Protein AF-A0A813GQH1-F1 (afdb_monomer_lite)

Secondary structure (DSSP, 8-state):
--------TT--SSHHHHHHHHH-SSSGGGTTTS--SS-SS-SS----TTSPB-TTSSBP--HHHHHHHHHHHHHTT-------SS-----HHHHHHHHHH-----------------

Sequence (118 aa):
GNYDNMVNPYHLGSRIANLEQVLGS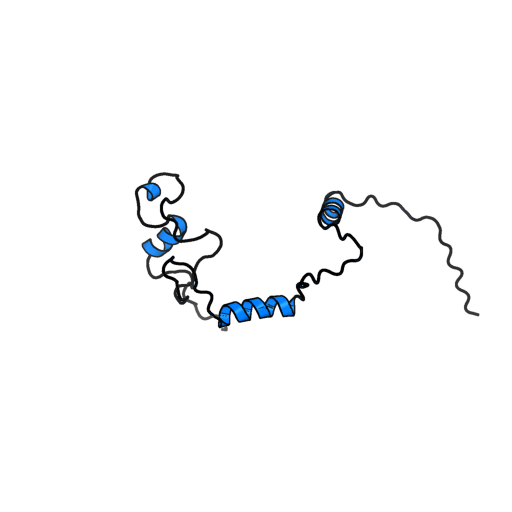FGPDWFLPIKPMWPKGDGISFPRWDEPLGPDDRPIADEEVLQADQLWRVRYRVRSVQHSPGSDEFDPLKSLAQWFAGVPDDDPAHVSVNLGCG

Foldseek 3Di:
DPDDPDDDQLPLPDPQVSVCQQQPDDDPSVVDVDHRPHHLDPVPDGDTNPFDADPSNDGDCDVVVVVVVVVVCVVVVVDPPPPDPDDDDPPVVVVVVPVVVDDPDDDDDDDDDDDDDD

Structure (mmCIF, N/CA/C/O backbone):
data_AF-A0A813GQH1-F1
#
_entry.id   AF-A0A813GQH1-F1
#
loop_
_atom_site.group_PDB
_atom_site.id
_atom_site.type_symbol
_atom_site.label_atom_id
_atom_site.label_alt_id
_atom_site.label_comp_id
_atom_site.label_asym_id
_atom_site.label_entity_id
_atom_site.label_seq_id
_atom_site.pdbx_PDB_ins_code
_atom_site.Cartn_x
_atom_site.Cartn_y
_atom_site.Cartn_z
_atom_site.occupancy
_atom_site.B_iso_or_equiv
_atom_site.auth_seq_id
_atom_site.auth_comp_id
_atom_site.auth_asym_id
_atom_site.auth_atom_id
_atom_site.pdbx_PDB_model_num
ATOM 1 N N . GLY A 1 1 ? -5.834 4.489 -31.848 1.00 47.81 1 GLY A N 1
ATOM 2 C CA . GLY A 1 1 ? -6.250 4.635 -30.442 1.00 47.81 1 GLY A CA 1
ATOM 3 C C . GLY A 1 1 ? -5.006 4.512 -29.600 1.00 47.81 1 GLY A C 1
ATOM 4 O O . GLY A 1 1 ? -4.250 3.593 -29.857 1.00 47.81 1 GLY A O 1
ATOM 5 N N . ASN A 1 2 ? -4.742 5.473 -28.715 1.00 63.88 2 ASN A N 1
ATOM 6 C CA . ASN A 1 2 ? -3.447 5.602 -28.027 1.00 63.88 2 ASN A CA 1
ATOM 7 C C . ASN A 1 2 ? -3.467 5.100 -26.571 1.00 63.88 2 ASN A C 1
ATOM 9 O O . ASN A 1 2 ? -2.477 5.224 -25.865 1.00 63.88 2 ASN A O 1
ATOM 13 N N . TYR A 1 3 ? -4.604 4.563 -26.130 1.00 56.62 3 TYR A N 1
ATOM 14 C CA . TYR A 1 3 ? -4.767 3.941 -24.825 1.00 56.62 3 TYR A CA 1
ATOM 15 C C . TYR A 1 3 ? -5.327 2.552 -25.068 1.00 56.62 3 TYR A C 1
ATOM 17 O O . TYR A 1 3 ? -6.499 2.397 -25.412 1.00 56.62 3 TYR A O 1
ATOM 25 N N . ASP A 1 4 ? -4.441 1.568 -24.985 1.00 64.69 4 ASP A N 1
ATOM 26 C CA . ASP A 1 4 ? -4.852 0.185 -24.812 1.00 64.69 4 ASP A CA 1
ATOM 27 C C . ASP A 1 4 ? -5.422 0.034 -23.394 1.00 64.69 4 ASP A C 1
ATOM 29 O O . ASP A 1 4 ? -5.066 0.814 -22.503 1.00 64.69 4 ASP A O 1
ATOM 33 N N . ASN A 1 5 ? -6.329 -0.917 -23.180 1.00 67.94 5 ASN A N 1
ATOM 34 C CA . ASN A 1 5 ? -6.943 -1.165 -21.872 1.00 67.94 5 ASN A CA 1
ATOM 35 C C . ASN A 1 5 ? -5.872 -1.661 -20.891 1.00 67.94 5 ASN A C 1
ATOM 37 O O . ASN A 1 5 ? -5.672 -2.860 -20.708 1.00 67.94 5 ASN A O 1
ATOM 41 N N . MET A 1 6 ? -5.150 -0.718 -20.292 1.00 72.25 6 MET A N 1
ATOM 42 C CA . MET A 1 6 ? -4.040 -0.989 -19.395 1.00 72.25 6 MET A CA 1
ATOM 43 C C . MET A 1 6 ? -4.558 -1.687 -18.139 1.00 72.25 6 MET A C 1
ATOM 45 O O . MET A 1 6 ? -5.511 -1.235 -17.501 1.00 72.25 6 MET A O 1
ATOM 49 N N . VAL A 1 7 ? -3.911 -2.796 -17.782 1.00 80.56 7 VAL A N 1
ATOM 50 C CA . VAL A 1 7 ? -4.157 -3.500 -16.520 1.00 80.56 7 VAL A CA 1
ATOM 51 C C . VAL A 1 7 ? -3.881 -2.535 -15.366 1.00 80.56 7 VAL A C 1
ATOM 53 O O . VAL A 1 7 ? -2.901 -1.792 -15.406 1.00 80.56 7 VAL A O 1
ATOM 56 N N . ASN A 1 8 ? -4.748 -2.529 -14.347 1.00 84.88 8 ASN A N 1
ATOM 57 C CA . ASN A 1 8 ? -4.587 -1.655 -13.185 1.00 84.88 8 ASN A CA 1
ATOM 58 C C . ASN A 1 8 ? -3.213 -1.899 -12.519 1.00 84.88 8 ASN A C 1
ATOM 60 O O . ASN A 1 8 ? -3.014 -2.979 -11.958 1.00 84.88 8 ASN A O 1
ATOM 64 N N . PRO A 1 9 ? -2.298 -0.911 -12.519 1.00 84.38 9 PRO A N 1
ATOM 65 C CA . PRO A 1 9 ? -0.939 -1.088 -12.013 1.00 84.38 9 PRO A CA 1
ATOM 66 C C . PRO A 1 9 ? -0.865 -1.261 -10.486 1.00 84.38 9 PRO A C 1
ATOM 68 O O . PRO A 1 9 ? 0.156 -1.697 -9.966 1.00 84.38 9 PRO A O 1
ATOM 71 N N . TYR A 1 10 ? -1.941 -0.957 -9.761 1.00 87.62 10 TYR A N 1
ATOM 72 C CA . TYR A 1 10 ? -2.018 -1.122 -8.305 1.00 87.62 10 TYR A CA 1
ATOM 73 C C . TYR A 1 10 ? -2.722 -2.416 -7.889 1.00 87.62 10 TYR A C 1
ATOM 75 O O . TYR A 1 10 ? -2.921 -2.672 -6.706 1.00 87.62 10 TYR A O 1
ATOM 83 N N . HIS A 1 11 ? -3.139 -3.239 -8.852 1.00 87.25 11 HIS A N 1
ATOM 84 C CA . HIS A 1 11 ? -3.740 -4.529 -8.559 1.00 87.25 11 HIS A CA 1
ATOM 85 C C . HIS A 1 11 ? -2.642 -5.580 -8.350 1.00 87.25 11 HIS A C 1
ATOM 87 O O . HIS A 1 11 ? -2.097 -6.106 -9.319 1.00 87.25 11 HIS A O 1
ATOM 93 N N . LEU A 1 12 ? -2.375 -5.959 -7.098 1.00 84.12 12 LEU A N 1
ATOM 94 C CA . LEU A 1 12 ? -1.326 -6.918 -6.711 1.00 84.12 12 LEU A CA 1
ATOM 95 C C . LEU A 1 12 ? -1.665 -8.393 -7.025 1.00 84.12 12 LEU A C 1
ATOM 97 O O . LEU A 1 12 ? -1.211 -9.319 -6.360 1.00 84.12 12 LEU A O 1
ATOM 101 N N . GLY A 1 13 ? -2.534 -8.645 -8.003 1.00 84.44 13 GLY A N 1
ATOM 102 C CA . GLY A 1 13 ? -2.916 -9.992 -8.439 1.00 84.44 13 GLY A CA 1
ATOM 103 C C . GLY A 1 13 ? -3.968 -10.700 -7.574 1.00 84.44 13 GLY A C 1
ATOM 104 O O . GLY A 1 13 ? -4.632 -11.607 -8.072 1.00 84.44 13 GLY A O 1
ATOM 105 N N 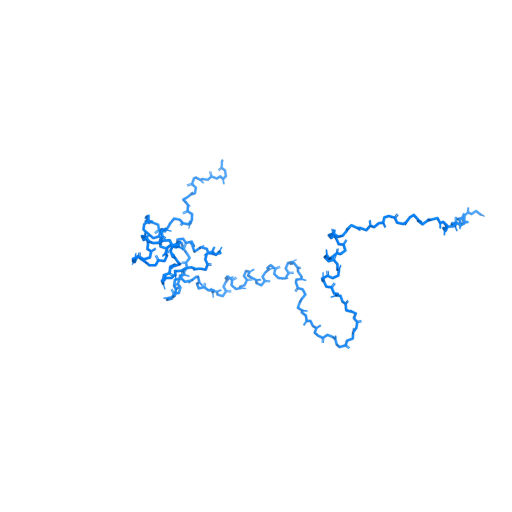. SER A 1 14 ? -4.208 -10.273 -6.329 1.00 86.75 14 SER A N 1
ATOM 106 C CA . SER A 1 14 ? -5.268 -10.842 -5.483 1.00 86.75 14 SER A CA 1
ATOM 107 C C . SER A 1 14 ? -6.010 -9.797 -4.649 1.00 86.75 14 SER A C 1
ATOM 109 O O . SER A 1 14 ? -5.471 -8.757 -4.278 1.00 86.75 14 SER A O 1
ATOM 111 N N . ARG A 1 15 ? -7.271 -10.098 -4.308 1.00 90.06 15 ARG A N 1
ATOM 112 C CA . ARG A 1 15 ? -8.099 -9.229 -3.452 1.00 90.06 15 ARG A CA 1
ATOM 113 C C . ARG A 1 15 ? -7.528 -9.092 -2.043 1.00 90.06 15 ARG A C 1
ATOM 115 O O . ARG A 1 15 ? -7.633 -8.022 -1.460 1.00 90.06 15 ARG A O 1
ATOM 122 N N . ILE A 1 16 ? -6.944 -10.172 -1.523 1.00 92.06 16 ILE A N 1
ATOM 123 C CA . ILE A 1 16 ? -6.346 -10.198 -0.187 1.00 92.06 16 ILE A CA 1
ATOM 124 C C . ILE A 1 16 ? -5.108 -9.301 -0.170 1.00 92.06 16 ILE A C 1
ATOM 126 O O . ILE A 1 16 ? -5.028 -8.434 0.687 1.00 92.06 16 ILE A O 1
ATOM 130 N N . ALA A 1 17 ? -4.229 -9.409 -1.172 1.00 88.12 17 ALA A N 1
ATOM 131 C CA . ALA A 1 17 ? -3.056 -8.540 -1.283 1.00 88.12 17 ALA A CA 1
ATOM 132 C C . ALA A 1 17 ? -3.435 -7.050 -1.369 1.00 88.12 17 ALA A C 1
ATOM 134 O O . ALA A 1 17 ? -2.812 -6.218 -0.718 1.00 88.12 17 ALA A O 1
ATOM 135 N N . ASN A 1 18 ? -4.500 -6.708 -2.103 1.00 90.31 18 ASN A N 1
ATOM 136 C CA . ASN A 1 18 ? -4.986 -5.324 -2.153 1.00 90.31 18 ASN A CA 1
ATOM 137 C C . ASN A 1 18 ? -5.562 -4.857 -0.801 1.00 90.31 18 ASN A C 1
ATOM 139 O O . ASN A 1 18 ? -5.385 -3.705 -0.421 1.00 90.31 18 ASN A O 1
ATOM 143 N N . LEU A 1 19 ? -6.256 -5.735 -0.068 1.00 91.38 19 LEU A N 1
ATOM 144 C CA . LEU A 1 19 ? -6.781 -5.423 1.268 1.00 91.38 19 LEU A CA 1
ATOM 145 C C . LEU A 1 19 ? -5.662 -5.229 2.295 1.00 91.38 19 LEU A C 1
ATOM 147 O O . LEU A 1 19 ? -5.742 -4.315 3.114 1.00 91.38 19 LEU A O 1
ATOM 151 N N . GLU A 1 20 ? -4.607 -6.038 2.221 1.00 91.75 20 GLU A N 1
ATOM 152 C CA . GLU A 1 20 ? -3.448 -5.944 3.112 1.00 91.75 20 GLU A CA 1
ATOM 153 C C . GLU A 1 20 ? -2.704 -4.606 2.994 1.00 91.75 20 GLU A C 1
ATOM 155 O O . GLU A 1 20 ? -2.103 -4.158 3.969 1.00 91.75 20 GLU A O 1
ATOM 160 N N . GLN A 1 21 ? -2.781 -3.916 1.849 1.00 89.94 21 GLN A N 1
ATOM 161 C CA . GLN A 1 21 ? -2.222 -2.564 1.710 1.00 89.94 21 GLN A CA 1
ATOM 162 C C . GLN A 1 21 ? -2.887 -1.551 2.656 1.00 89.94 21 GLN A C 1
ATOM 164 O O . GLN A 1 21 ? -2.242 -0.601 3.092 1.00 89.94 21 GLN A O 1
ATOM 169 N N . VAL A 1 22 ? -4.171 -1.746 2.977 1.00 89.00 22 VAL A N 1
ATOM 170 C CA . VAL A 1 22 ? -4.961 -0.828 3.815 1.00 89.00 22 VAL A CA 1
ATOM 171 C C . VAL A 1 22 ? -5.041 -1.324 5.254 1.00 89.00 22 VAL A C 1
ATOM 173 O O . VAL A 1 22 ? -4.882 -0.549 6.195 1.00 89.00 22 VAL A O 1
ATOM 176 N N . LEU A 1 23 ? -5.304 -2.618 5.426 1.00 91.50 23 LEU A N 1
ATOM 177 C CA . LEU A 1 23 ? -5.548 -3.232 6.729 1.00 91.50 23 LEU A CA 1
ATOM 178 C C . LEU A 1 23 ? -4.283 -3.817 7.367 1.00 91.50 23 LEU A C 1
ATOM 180 O O . LEU A 1 23 ? -4.344 -4.288 8.496 1.00 91.50 23 LEU A O 1
ATOM 184 N N . GLY A 1 24 ? -3.144 -3.785 6.672 1.00 91.12 24 GLY A N 1
ATOM 185 C CA . GLY A 1 24 ? -1.943 -4.495 7.096 1.00 91.12 24 GLY A CA 1
ATOM 186 C C . GLY A 1 24 ? -2.085 -6.009 6.949 1.00 91.12 24 GLY A C 1
ATOM 187 O O . GLY A 1 24 ? -3.020 -6.515 6.325 1.00 91.12 24 GLY A O 1
ATOM 188 N N . SER A 1 25 ? -1.141 -6.750 7.523 1.00 92.62 25 SER A N 1
ATOM 189 C CA . SER A 1 25 ? -1.178 -8.216 7.521 1.00 92.62 25 SER A CA 1
ATOM 190 C C . SER A 1 25 ? -2.478 -8.744 8.131 1.00 92.62 25 SER A C 1
ATOM 192 O O . SER A 1 25 ? -2.981 -8.188 9.104 1.00 92.62 25 SER A O 1
ATOM 194 N N . PHE A 1 26 ? -3.017 -9.830 7.572 1.00 92.62 26 PHE A N 1
ATOM 195 C CA . PHE A 1 26 ? -4.261 -10.426 8.058 1.00 92.62 26 PHE A CA 1
ATOM 196 C C . PHE A 1 26 ? -4.200 -10.754 9.559 1.00 92.62 26 PHE A C 1
ATOM 198 O O . PHE A 1 26 ? -3.347 -11.525 10.006 1.00 92.62 26 PHE A O 1
ATOM 205 N N . GLY A 1 27 ? -5.131 -10.185 10.327 1.00 91.88 27 GLY A N 1
ATOM 206 C CA . GLY A 1 27 ? -5.143 -10.269 11.783 1.00 91.88 27 GLY A CA 1
ATOM 207 C C . GLY A 1 27 ? -6.497 -9.902 12.403 1.00 91.88 27 GLY A C 1
ATOM 208 O O . GLY A 1 27 ? -7.457 -9.584 11.699 1.00 91.88 27 GLY A O 1
ATOM 209 N N . PRO A 1 28 ? -6.623 -9.977 13.739 1.00 93.06 28 PRO A N 1
ATOM 210 C CA . PRO A 1 28 ? -7.871 -9.650 14.435 1.00 93.06 28 PRO A CA 1
ATOM 211 C C . PRO A 1 28 ? -8.263 -8.164 14.323 1.00 93.06 28 PRO A C 1
ATOM 213 O O . PRO A 1 28 ? -9.433 -7.818 14.475 1.00 93.06 28 PRO A O 1
ATOM 216 N N . ASP A 1 29 ? -7.306 -7.298 14.008 1.00 93.44 29 ASP A N 1
ATOM 217 C CA . ASP A 1 29 ? -7.484 -5.890 13.651 1.00 93.44 29 ASP A CA 1
ATOM 218 C C . ASP A 1 29 ? -8.296 -5.674 12.366 1.00 93.44 29 ASP A C 1
ATOM 220 O O . ASP A 1 29 ? -8.860 -4.602 12.194 1.00 93.44 29 ASP A O 1
ATOM 224 N N . TRP A 1 30 ? -8.467 -6.687 11.511 1.00 93.06 30 TRP A N 1
ATOM 225 C CA . TRP A 1 30 ? -9.351 -6.592 10.341 1.00 93.06 30 TRP A CA 1
ATOM 226 C C . TRP A 1 30 ? -10.839 -6.526 10.702 1.00 93.06 30 TRP A C 1
ATOM 228 O O . TRP A 1 30 ? -11.655 -6.065 9.905 1.00 93.06 30 TRP A O 1
ATOM 238 N N . PHE A 1 31 ? -11.210 -7.011 11.889 1.00 94.00 31 PHE A N 1
ATOM 239 C CA . PHE A 1 31 ? -12.603 -7.091 12.340 1.00 94.00 31 PHE A CA 1
ATOM 240 C C . PHE A 1 31 ? -12.976 -5.982 13.325 1.00 94.00 31 PHE A C 1
ATOM 242 O O . PHE A 1 31 ? -14.150 -5.825 13.663 1.00 94.00 31 PHE A O 1
ATOM 249 N N . LEU A 1 32 ? -11.989 -5.224 13.802 1.00 91.44 32 LEU A N 1
ATOM 250 C CA . LEU A 1 32 ? -12.161 -4.154 14.773 1.00 91.44 32 LEU A CA 1
ATOM 251 C C . LEU A 1 32 ? -11.754 -2.824 14.130 1.00 91.44 32 LEU A C 1
ATOM 253 O O . LEU A 1 32 ? -10.762 -2.781 13.414 1.00 91.44 32 LEU A O 1
ATOM 257 N N . PRO A 1 33 ? -12.462 -1.714 14.393 1.00 89.31 33 PRO A N 1
ATOM 258 C CA . PRO A 1 33 ? -12.107 -0.400 13.861 1.00 89.31 33 PRO A CA 1
ATOM 259 C C . PRO A 1 33 ? -10.916 0.198 14.631 1.00 89.31 33 PRO A C 1
ATOM 261 O O . PRO A 1 33 ? -11.029 1.223 15.302 1.00 89.31 33 PRO A O 1
ATOM 264 N N . ILE A 1 34 ? -9.775 -0.481 14.572 1.00 90.00 34 ILE A N 1
ATOM 265 C CA . ILE A 1 34 ? -8.507 -0.097 15.187 1.00 90.00 34 ILE A CA 1
ATOM 266 C C . ILE A 1 34 ? -7.449 0.083 14.098 1.00 90.00 34 ILE A C 1
ATOM 268 O O . ILE A 1 34 ? -7.631 -0.333 12.956 1.00 90.00 34 ILE A O 1
ATOM 272 N N . LYS A 1 35 ? -6.336 0.739 14.434 1.00 90.19 35 LYS A N 1
ATOM 273 C CA . LYS A 1 35 ? -5.210 0.837 13.499 1.00 90.19 35 LYS A CA 1
ATOM 274 C C . LYS A 1 35 ? -4.601 -0.551 13.262 1.00 90.19 35 LYS A C 1
ATOM 276 O O . LYS A 1 35 ? -4.513 -1.306 14.234 1.00 90.19 35 LYS A O 1
ATOM 281 N N . PRO A 1 36 ? -4.134 -0.841 12.032 1.00 92.06 36 PRO A N 1
ATOM 282 C CA . PRO A 1 36 ? -3.408 -2.067 11.742 1.00 92.06 36 PRO A CA 1
ATOM 283 C C . PRO A 1 36 ? -2.275 -2.285 12.740 1.00 92.06 36 PRO A C 1
ATOM 285 O O . PRO A 1 36 ? -1.483 -1.373 12.996 1.00 92.06 36 PRO A O 1
ATOM 288 N N . MET A 1 37 ? -2.187 -3.485 13.302 1.00 92.31 37 MET A N 1
ATOM 289 C CA . MET A 1 37 ? -1.100 -3.864 14.204 1.00 92.31 37 MET A CA 1
ATOM 290 C C . MET A 1 37 ? 0.201 -4.080 13.434 1.00 92.31 37 MET A C 1
ATOM 292 O O . MET A 1 37 ? 1.279 -3.776 13.943 1.00 92.31 37 MET A O 1
ATOM 296 N N . TRP A 1 38 ? 0.090 -4.565 12.196 1.00 90.88 38 TRP A N 1
ATOM 297 C CA . TRP A 1 38 ? 1.214 -4.817 11.294 1.00 90.88 38 TRP A CA 1
ATOM 298 C C . TRP A 1 38 ? 0.962 -4.154 9.935 1.00 90.88 38 TRP A C 1
ATOM 300 O O . TRP A 1 38 ? 0.607 -4.834 8.968 1.00 90.88 38 TRP A O 1
ATOM 310 N N . PRO A 1 39 ? 1.084 -2.816 9.857 1.00 90.62 39 PRO A N 1
ATOM 311 C CA . PRO A 1 39 ? 0.874 -2.080 8.618 1.00 90.62 39 PRO A CA 1
ATOM 312 C C . PRO A 1 39 ? 1.946 -2.438 7.582 1.00 90.62 39 PRO A C 1
ATOM 314 O O . PRO A 1 39 ? 3.131 -2.478 7.907 1.00 90.62 39 PRO A O 1
ATOM 317 N N . LYS A 1 40 ? 1.523 -2.645 6.330 1.00 86.69 40 LYS A N 1
ATOM 318 C CA . LYS A 1 40 ? 2.424 -2.871 5.187 1.00 86.69 40 LYS A CA 1
ATOM 319 C C . LYS A 1 40 ? 2.829 -1.591 4.452 1.00 86.69 40 LYS A C 1
ATOM 321 O O . LYS A 1 40 ? 3.824 -1.583 3.743 1.00 86.69 40 LYS A O 1
ATOM 326 N N . GLY A 1 41 ? 2.076 -0.505 4.625 1.00 83.38 41 GLY A N 1
ATOM 327 C CA . GLY A 1 41 ? 2.306 0.765 3.937 1.00 83.38 41 GLY A CA 1
ATOM 328 C C . GLY A 1 41 ? 2.197 1.970 4.865 1.00 83.38 41 GLY A C 1
ATOM 329 O O . GLY A 1 41 ? 1.784 1.862 6.020 1.00 83.38 41 GLY A O 1
ATOM 330 N N . ASP A 1 42 ? 2.566 3.135 4.341 1.00 82.81 42 ASP A N 1
ATOM 331 C CA . ASP A 1 42 ? 2.446 4.435 5.014 1.00 82.81 42 ASP A CA 1
ATOM 332 C C . ASP A 1 42 ? 1.053 5.078 4.833 1.00 82.81 42 ASP A C 1
ATOM 334 O O . ASP A 1 42 ? 0.741 6.076 5.483 1.00 82.81 42 ASP A O 1
ATOM 338 N N . GLY A 1 43 ? 0.210 4.503 3.966 1.00 82.25 43 GLY A N 1
ATOM 339 C CA . GLY A 1 43 ? -1.113 5.020 3.605 1.00 82.25 43 GLY A CA 1
ATOM 340 C C . GLY A 1 43 ? -1.082 6.234 2.668 1.00 82.25 43 GLY A C 1
ATOM 341 O O . GLY A 1 43 ? -2.134 6.808 2.390 1.00 82.25 43 GLY A O 1
ATOM 342 N N . ILE A 1 44 ? 0.100 6.628 2.191 1.00 82.31 44 ILE A N 1
ATOM 343 C CA . ILE A 1 44 ? 0.329 7.768 1.293 1.00 82.31 44 ILE A CA 1
ATOM 344 C C . ILE A 1 44 ? 0.809 7.261 -0.068 1.00 82.31 44 ILE A C 1
ATOM 346 O O . ILE A 1 44 ? 0.343 7.729 -1.107 1.00 82.31 44 ILE A O 1
ATOM 350 N N . SER A 1 45 ? 1.723 6.293 -0.058 1.00 82.25 45 SER A N 1
ATOM 351 C CA . SER A 1 45 ? 2.308 5.658 -1.227 1.00 82.25 45 SER A CA 1
ATOM 352 C C . SER A 1 45 ? 1.909 4.183 -1.288 1.00 82.25 45 SER A C 1
ATOM 354 O O . SER A 1 45 ? 1.919 3.462 -0.291 1.00 82.25 45 SER A O 1
ATOM 356 N N . PHE A 1 46 ? 1.511 3.740 -2.481 1.00 86.31 46 PHE A N 1
ATOM 357 C CA . PHE A 1 46 ? 1.107 2.360 -2.738 1.00 86.31 46 PHE A CA 1
ATOM 358 C C . PHE A 1 46 ? 2.012 1.781 -3.818 1.00 86.31 46 PHE A C 1
ATOM 360 O O . PHE A 1 46 ? 2.119 2.399 -4.885 1.00 86.31 46 PHE A O 1
ATOM 367 N N . PRO A 1 47 ? 2.638 0.622 -3.569 1.00 84.31 47 PRO A N 1
ATOM 368 C CA . PRO A 1 47 ? 3.535 0.032 -4.539 1.00 84.31 47 PRO A CA 1
ATOM 369 C C . PRO A 1 47 ? 2.774 -0.498 -5.751 1.00 84.31 47 PRO A C 1
ATOM 371 O O . PRO A 1 47 ? 1.619 -0.939 -5.648 1.00 84.31 47 PRO A O 1
ATOM 374 N N . ARG A 1 48 ? 3.431 -0.470 -6.908 1.00 86.75 48 ARG A N 1
ATOM 375 C CA . ARG A 1 48 ? 2.916 -1.114 -8.124 1.00 86.75 48 ARG A CA 1
ATOM 376 C C . ARG A 1 48 ? 3.213 -2.609 -8.118 1.00 86.75 48 ARG A C 1
ATOM 378 O O . ARG A 1 48 ? 4.098 -3.078 -7.409 1.00 86.75 48 ARG A O 1
ATOM 385 N N . TRP A 1 49 ? 2.481 -3.373 -8.928 1.00 83.50 49 TRP A N 1
ATOM 386 C CA . TRP A 1 49 ? 2.704 -4.822 -9.038 1.00 83.50 49 TRP A CA 1
ATOM 387 C C . TRP A 1 49 ? 4.077 -5.192 -9.628 1.00 83.50 49 TRP A C 1
ATOM 389 O O . TRP A 1 49 ? 4.544 -6.305 -9.401 1.00 83.50 49 TRP A O 1
ATOM 399 N N . ASP A 1 50 ? 4.694 -4.292 -10.396 1.00 83.00 50 ASP A N 1
ATOM 400 C CA . ASP A 1 50 ? 5.993 -4.456 -11.057 1.00 83.00 50 ASP A CA 1
ATOM 401 C C . ASP A 1 50 ? 7.152 -3.780 -10.305 1.00 83.00 50 ASP A C 1
ATOM 403 O O . ASP A 1 50 ? 8.289 -3.796 -10.774 1.00 83.00 50 ASP A O 1
ATOM 407 N N . GLU A 1 51 ? 6.881 -3.194 -9.138 1.00 80.94 51 GLU A N 1
ATOM 408 C CA . GLU A 1 51 ? 7.868 -2.457 -8.356 1.00 80.94 51 GLU A CA 1
ATOM 409 C C . GLU A 1 51 ? 8.665 -3.399 -7.437 1.00 80.94 51 GLU A C 1
ATOM 411 O O . GLU A 1 51 ? 8.076 -4.231 -6.738 1.00 80.94 51 GLU A O 1
ATOM 416 N N . PRO A 1 52 ? 10.006 -3.299 -7.409 1.00 79.44 52 PRO A N 1
ATOM 417 C CA . PRO A 1 52 ? 10.817 -4.109 -6.514 1.00 79.44 52 PRO A CA 1
ATOM 418 C C . PRO A 1 52 ? 10.607 -3.673 -5.058 1.00 79.44 52 PRO A C 1
ATOM 420 O O . PRO A 1 52 ? 10.844 -2.520 -4.694 1.00 79.44 52 PRO A O 1
ATOM 423 N N . LEU A 1 53 ? 10.189 -4.617 -4.212 1.00 81.75 53 LEU A N 1
ATOM 424 C CA . LEU A 1 53 ? 9.948 -4.389 -2.787 1.00 81.75 53 LEU A CA 1
ATOM 425 C C . LEU A 1 53 ? 11.096 -4.915 -1.927 1.00 81.75 53 LEU A C 1
ATOM 427 O O . LEU A 1 53 ? 11.667 -5.977 -2.190 1.00 81.75 53 LEU A O 1
ATOM 431 N N . GLY A 1 54 ? 11.424 -4.152 -0.889 1.00 78.50 54 GLY A N 1
ATOM 432 C CA . GLY A 1 54 ? 12.372 -4.529 0.145 1.00 78.50 54 GLY A CA 1
ATOM 433 C C . GLY A 1 54 ? 11.784 -5.543 1.132 1.00 78.50 54 GLY A C 1
ATOM 434 O O . GLY A 1 54 ? 10.604 -5.888 1.061 1.00 78.50 54 GLY A O 1
ATOM 435 N N . PRO A 1 55 ? 12.589 -6.016 2.100 1.00 78.00 55 PRO A N 1
ATOM 436 C CA . PRO A 1 55 ? 12.135 -6.936 3.149 1.00 78.00 55 PRO A CA 1
ATOM 437 C C . PRO A 1 55 ? 11.012 -6.381 4.041 1.00 78.00 55 PRO A C 1
ATOM 439 O O . PRO A 1 55 ? 10.408 -7.129 4.804 1.00 78.00 55 PRO A O 1
ATOM 442 N N . ASP A 1 56 ? 10.781 -5.072 3.992 1.00 76.00 56 ASP A N 1
ATOM 443 C CA . ASP A 1 56 ? 9.775 -4.323 4.737 1.00 76.00 56 ASP A CA 1
ATOM 444 C C . A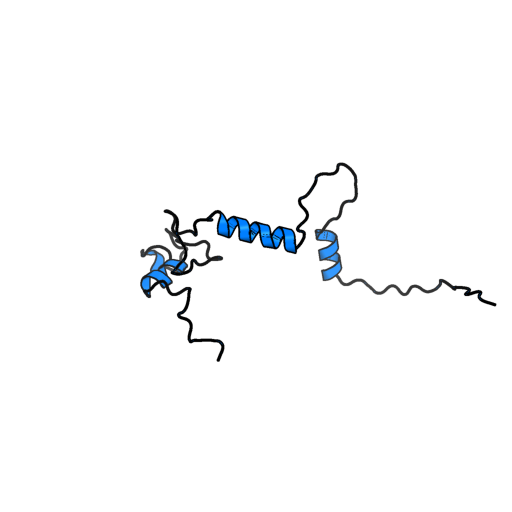SP A 1 56 ? 8.525 -3.986 3.903 1.00 76.00 56 ASP A C 1
ATOM 446 O O . ASP A 1 56 ? 7.735 -3.143 4.323 1.00 76.00 56 ASP A O 1
ATOM 450 N N . ASP A 1 57 ? 8.344 -4.630 2.741 1.00 73.81 57 ASP A N 1
ATOM 451 C CA . ASP A 1 57 ? 7.244 -4.403 1.7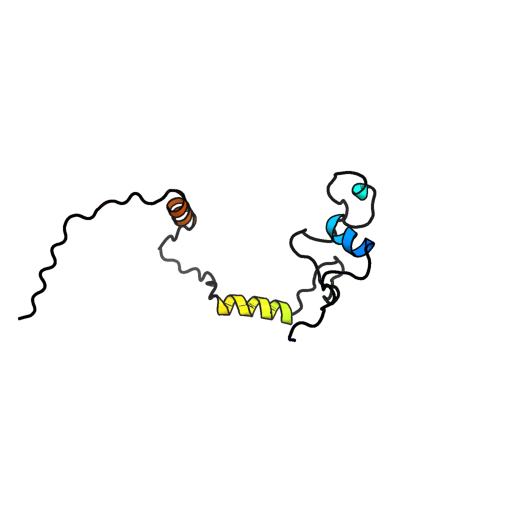88 1.00 73.81 57 ASP A CA 1
ATOM 452 C C . ASP A 1 57 ? 7.181 -2.962 1.234 1.00 73.81 57 ASP A C 1
ATOM 454 O O . ASP A 1 57 ? 6.157 -2.527 0.701 1.00 73.81 57 ASP A O 1
ATOM 458 N N . ARG A 1 58 ? 8.288 -2.211 1.317 1.00 76.88 58 ARG A N 1
ATOM 459 C CA . ARG A 1 58 ? 8.407 -0.855 0.761 1.00 76.88 58 ARG A CA 1
ATOM 460 C C . ARG A 1 58 ? 9.174 -0.858 -0.556 1.00 76.88 58 ARG A C 1
ATOM 462 O O . ARG A 1 58 ? 10.058 -1.699 -0.728 1.00 76.88 58 ARG A O 1
ATOM 469 N N . PRO A 1 59 ? 8.894 0.090 -1.468 1.00 72.75 59 PRO A N 1
ATOM 470 C CA . PRO A 1 59 ? 9.688 0.257 -2.675 1.00 72.75 59 PRO A CA 1
ATOM 471 C C . PRO A 1 59 ? 11.173 0.391 -2.352 1.00 72.75 59 PRO A C 1
ATOM 473 O O . PRO A 1 59 ? 11.572 1.222 -1.529 1.00 72.75 59 PRO A O 1
ATOM 476 N N . ILE A 1 60 ? 11.997 -0.418 -3.011 1.00 76.25 60 ILE A N 1
ATOM 477 C CA . ILE A 1 60 ? 13.440 -0.213 -2.989 1.00 76.25 60 ILE A CA 1
ATOM 478 C C . ILE A 1 60 ? 13.700 1.031 -3.829 1.00 76.25 60 ILE A C 1
ATOM 480 O O . ILE A 1 60 ? 13.405 1.052 -5.021 1.00 76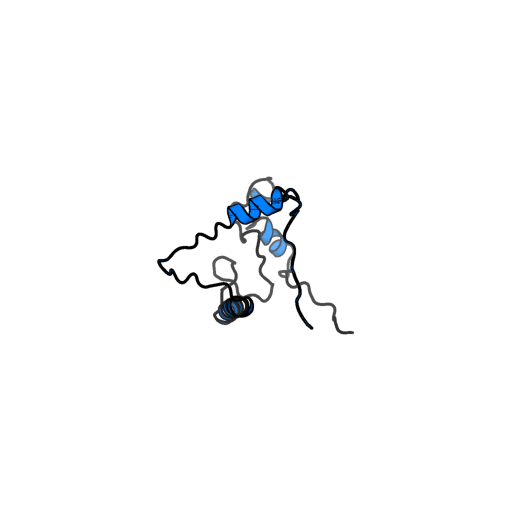.25 60 ILE A O 1
ATOM 484 N N . ALA A 1 61 ? 14.262 2.067 -3.210 1.00 65.38 61 ALA A N 1
ATOM 485 C CA . ALA A 1 61 ? 14.807 3.190 -3.953 1.00 65.38 61 ALA A CA 1
ATOM 486 C C . ALA A 1 61 ? 16.048 2.696 -4.709 1.00 65.38 61 ALA A C 1
ATOM 488 O O . ALA A 1 61 ? 17.161 2.719 -4.180 1.00 65.38 61 ALA A O 1
ATOM 489 N N . ASP A 1 62 ? 15.844 2.162 -5.911 1.00 63.75 62 ASP A N 1
ATOM 490 C CA . ASP A 1 62 ? 16.938 1.857 -6.817 1.00 63.75 62 ASP A CA 1
ATOM 491 C C . ASP A 1 62 ? 17.632 3.165 -7.248 1.00 63.75 62 ASP A C 1
ATOM 493 O O . ASP A 1 62 ? 17.097 4.276 -7.133 1.00 63.75 62 ASP A O 1
ATOM 497 N N . GLU A 1 63 ? 18.886 3.063 -7.690 1.00 59.12 63 GLU A N 1
ATOM 498 C CA . GLU A 1 63 ? 19.656 4.245 -8.094 1.00 59.12 63 GLU A CA 1
ATOM 499 C C . GLU A 1 63 ? 18.993 5.012 -9.252 1.00 59.12 63 GLU A C 1
ATOM 501 O O . GLU A 1 63 ? 19.249 6.205 -9.414 1.00 59.12 63 GLU A O 1
ATOM 506 N N . GLU A 1 64 ? 18.134 4.363 -10.038 1.00 62.78 64 GLU A N 1
ATOM 507 C CA . GLU A 1 64 ? 17.446 4.943 -11.192 1.00 62.78 64 GLU A CA 1
ATOM 508 C C . GLU A 1 64 ? 16.243 5.810 -10.764 1.00 62.78 64 GLU A C 1
ATOM 510 O O . GLU A 1 64 ? 16.077 6.938 -11.238 1.00 62.78 64 GLU A O 1
ATOM 515 N N . VAL A 1 65 ? 15.464 5.358 -9.780 1.00 61.06 65 VAL A N 1
ATOM 516 C CA . VAL A 1 65 ? 14.382 6.100 -9.116 1.00 61.06 65 VAL A CA 1
ATOM 517 C C . VAL A 1 65 ? 14.957 7.256 -8.301 1.00 61.06 65 VAL A C 1
ATOM 519 O O . VAL A 1 65 ? 14.439 8.372 -8.368 1.00 61.06 65 VAL A O 1
ATOM 522 N N . LEU A 1 66 ? 16.083 7.053 -7.610 1.00 61.75 66 LEU A N 1
ATOM 523 C CA . LEU A 1 66 ? 16.804 8.142 -6.942 1.00 61.75 66 LEU A CA 1
ATOM 524 C C . LEU A 1 66 ? 17.306 9.197 -7.944 1.00 61.75 66 LEU A C 1
ATOM 526 O O . LEU A 1 66 ? 17.272 10.394 -7.646 1.00 61.75 66 LEU A O 1
ATOM 530 N N . GLN A 1 67 ? 17.735 8.788 -9.142 1.00 62.88 67 GLN A N 1
ATOM 531 C CA . GLN A 1 67 ? 18.103 9.704 -10.228 1.00 62.88 67 GLN A CA 1
ATOM 532 C C . GLN A 1 67 ? 16.891 10.453 -10.801 1.00 62.88 67 GLN A C 1
ATOM 534 O O . GLN A 1 67 ? 16.993 11.652 -11.079 1.00 62.88 67 GLN A O 1
ATOM 539 N N . ALA A 1 68 ? 15.726 9.809 -10.926 1.00 65.06 68 ALA A N 1
ATOM 540 C CA . ALA A 1 68 ? 14.481 10.485 -11.300 1.00 65.06 68 ALA A CA 1
ATOM 541 C C . ALA A 1 68 ? 14.094 11.565 -10.272 1.00 65.06 68 ALA A C 1
ATOM 543 O O . ALA A 1 68 ? 13.673 12.668 -10.642 1.00 65.06 68 ALA A O 1
ATOM 544 N N . ASP A 1 69 ? 14.334 11.287 -8.990 1.00 64.62 69 ASP A N 1
ATOM 545 C CA . ASP A 1 69 ? 14.131 12.234 -7.897 1.00 64.62 69 ASP A CA 1
ATOM 546 C C . ASP A 1 69 ? 15.093 13.434 -7.961 1.00 64.62 69 ASP A C 1
ATOM 548 O O . ASP A 1 69 ? 14.751 14.576 -7.641 1.00 64.62 69 ASP A O 1
ATOM 552 N N . GLN A 1 70 ? 16.311 13.217 -8.451 1.00 68.06 70 GLN A N 1
ATOM 553 C CA . GLN A 1 70 ? 17.253 14.301 -8.736 1.00 68.06 70 GLN A CA 1
ATOM 554 C C . GLN A 1 70 ? 16.827 15.119 -9.965 1.00 68.06 70 GLN A C 1
ATOM 556 O O . GLN A 1 70 ? 17.015 16.340 -9.997 1.00 68.06 70 GLN A O 1
ATOM 561 N N . LEU A 1 71 ? 16.191 14.484 -10.953 1.00 67.25 71 LEU A N 1
ATOM 562 C CA . LEU A 1 71 ? 15.767 15.120 -12.200 1.00 67.25 71 LEU A CA 1
ATOM 563 C C . LEU A 1 71 ? 14.720 16.221 -11.980 1.00 67.25 71 LEU A C 1
ATOM 565 O O . LEU A 1 71 ? 14.818 17.298 -12.579 1.00 67.25 71 LEU A O 1
ATOM 569 N N . TRP A 1 72 ? 13.721 15.991 -11.121 1.00 72.19 72 TRP A N 1
ATOM 570 C CA . TRP A 1 72 ? 12.715 17.020 -10.836 1.00 72.19 72 TRP A CA 1
ATOM 571 C C . TRP A 1 72 ? 13.304 18.172 -10.014 1.00 72.19 72 TRP A C 1
ATOM 573 O O . TRP A 1 72 ? 12.975 19.328 -10.275 1.00 72.19 72 TRP A O 1
ATOM 583 N N . ARG A 1 73 ? 14.243 17.902 -9.096 1.00 72.62 73 ARG A N 1
ATOM 584 C CA . ARG A 1 73 ? 14.922 18.943 -8.299 1.00 72.62 73 ARG A CA 1
ATOM 585 C C . ARG A 1 73 ? 15.710 19.915 -9.173 1.00 72.62 73 ARG A C 1
ATOM 587 O O . ARG A 1 73 ? 15.631 21.126 -8.961 1.00 72.62 73 ARG A O 1
ATOM 594 N N . VAL A 1 74 ? 16.408 19.400 -10.188 1.00 67.38 74 VAL A N 1
ATOM 595 C CA . VAL A 1 74 ? 17.111 20.215 -11.194 1.00 67.38 74 VAL A CA 1
ATOM 596 C C . VAL A 1 74 ? 16.114 20.990 -12.059 1.00 67.38 74 VAL A C 1
ATOM 598 O O . VAL A 1 74 ? 16.280 22.195 -12.257 1.00 67.38 74 VAL A O 1
ATOM 601 N N . ARG A 1 75 ? 15.044 20.333 -12.534 1.00 61.75 75 ARG A N 1
ATOM 602 C CA . ARG A 1 75 ? 14.018 20.953 -13.392 1.00 61.75 75 ARG A CA 1
ATOM 603 C C . ARG A 1 75 ? 13.291 22.105 -12.701 1.00 61.75 75 ARG A C 1
ATOM 605 O O . ARG A 1 75 ? 13.076 23.143 -13.320 1.00 61.75 75 ARG A O 1
ATOM 612 N N . TYR A 1 76 ? 12.953 21.941 -11.427 1.00 66.62 76 TYR A N 1
ATOM 613 C CA . TYR A 1 76 ? 12.235 22.944 -10.640 1.00 66.62 76 TYR A CA 1
ATOM 614 C C . TYR A 1 76 ? 13.156 23.870 -9.841 1.00 66.62 76 TYR A C 1
ATOM 616 O O . TYR A 1 76 ? 12.660 24.685 -9.069 1.00 66.62 76 TYR A O 1
ATOM 624 N N . ARG A 1 77 ? 14.483 23.779 -10.036 1.00 62.19 77 ARG A N 1
ATOM 625 C CA . ARG A 1 77 ? 15.498 24.586 -9.336 1.00 62.19 77 ARG A CA 1
ATOM 626 C C . ARG A 1 77 ? 15.193 24.725 -7.844 1.00 62.19 77 ARG A C 1
ATOM 628 O O . ARG A 1 77 ? 15.267 25.829 -7.298 1.00 62.19 77 ARG A O 1
ATOM 635 N N . VAL A 1 78 ? 14.823 23.620 -7.193 1.00 59.50 78 VAL A N 1
ATOM 636 C CA . VAL A 1 78 ? 14.633 23.617 -5.740 1.00 59.50 78 VAL A CA 1
ATOM 637 C C . VAL A 1 78 ? 15.975 24.013 -5.149 1.00 59.50 78 VAL A C 1
ATOM 639 O O . VAL A 1 78 ? 16.955 23.281 -5.279 1.00 59.50 78 VAL A O 1
ATOM 642 N N . ARG A 1 79 ? 16.049 25.238 -4.621 1.00 51.12 79 ARG A N 1
ATOM 643 C CA . ARG A 1 79 ? 17.304 25.829 -4.165 1.00 51.12 79 ARG A CA 1
ATOM 644 C C . ARG A 1 79 ? 17.883 24.911 -3.095 1.00 51.12 79 ARG A C 1
ATOM 646 O O . ARG A 1 79 ? 17.296 24.770 -2.026 1.00 51.12 79 ARG A O 1
ATOM 653 N N . SER A 1 80 ? 19.042 24.311 -3.362 1.00 51.75 80 SER A N 1
ATOM 654 C CA . SER A 1 80 ? 19.899 23.842 -2.279 1.00 51.75 80 SER A CA 1
ATOM 655 C C . SER A 1 80 ? 20.160 25.060 -1.402 1.00 51.75 80 SER A C 1
ATOM 657 O O . SER A 1 80 ? 20.670 26.061 -1.911 1.00 51.75 80 SER A O 1
ATOM 659 N N . VAL A 1 81 ? 19.759 25.017 -0.133 1.00 46.88 81 VAL A N 1
ATOM 660 C CA . VAL A 1 81 ? 20.051 26.087 0.822 1.00 46.88 81 VAL A CA 1
ATOM 661 C C . VAL A 1 81 ? 21.568 26.136 0.988 1.00 46.88 81 VAL A C 1
ATOM 663 O O . VAL A 1 81 ? 22.148 25.437 1.812 1.00 46.88 81 VAL A O 1
ATOM 666 N N . GLN A 1 82 ? 22.235 26.924 0.150 1.00 47.50 82 GLN A N 1
ATOM 667 C CA . GLN A 1 82 ? 23.573 27.395 0.441 1.00 47.50 82 GLN A CA 1
ATOM 668 C C . GLN A 1 82 ? 23.402 28.391 1.579 1.00 47.50 82 GLN A C 1
ATOM 670 O O . GLN A 1 82 ? 22.778 29.438 1.418 1.00 47.50 82 GLN A O 1
ATOM 675 N N . HIS A 1 83 ? 23.878 28.010 2.759 1.00 43.22 83 HIS A N 1
ATOM 676 C CA . HIS A 1 83 ? 23.905 28.882 3.919 1.00 43.22 83 HIS A CA 1
ATOM 677 C C . HIS A 1 83 ? 24.922 29.999 3.645 1.00 43.22 83 HIS A C 1
ATOM 679 O O . HIS A 1 83 ? 26.115 29.853 3.902 1.00 43.22 83 HIS A O 1
ATOM 685 N N . SER A 1 84 ? 24.466 31.095 3.041 1.00 45.25 84 SER A N 1
ATOM 686 C CA . SER A 1 84 ? 25.210 32.350 3.001 1.00 45.25 84 SER A CA 1
ATOM 687 C C . SER A 1 84 ? 24.941 33.089 4.316 1.00 45.25 84 SER A C 1
ATOM 689 O O . SER A 1 84 ? 23.778 33.363 4.619 1.00 45.25 84 SER A O 1
ATOM 691 N N . PRO A 1 85 ? 25.967 33.408 5.124 1.00 49.41 85 PRO A N 1
ATOM 692 C CA . PRO A 1 85 ? 25.780 34.183 6.338 1.00 49.41 85 PRO A CA 1
ATOM 693 C C . PRO A 1 85 ? 25.640 35.651 5.931 1.00 49.41 85 PRO A C 1
ATOM 695 O O . PRO A 1 85 ? 26.629 36.358 5.759 1.00 49.41 85 PRO A O 1
ATOM 698 N N . GLY A 1 86 ? 24.410 36.092 5.692 1.00 50.81 86 GLY A N 1
ATOM 699 C CA . GLY A 1 86 ? 24.149 37.468 5.284 1.00 50.81 86 GLY A CA 1
ATOM 700 C C . GLY A 1 86 ? 22.725 37.675 4.799 1.00 50.81 86 GLY A C 1
ATOM 701 O O . GLY A 1 86 ? 22.483 37.636 3.601 1.00 50.81 86 GLY A O 1
ATOM 702 N N . SER A 1 87 ? 21.817 37.851 5.761 1.00 50.78 87 SER A N 1
ATOM 703 C CA . SER A 1 87 ? 20.620 38.709 5.705 1.00 50.78 87 SER A CA 1
ATOM 704 C C . SER A 1 87 ? 19.915 38.891 4.350 1.00 50.78 87 SER A C 1
ATOM 706 O O . SER A 1 87 ? 20.288 39.750 3.559 1.00 50.78 87 SER A O 1
ATOM 708 N N . ASP A 1 88 ? 18.819 38.162 4.158 1.00 54.47 88 ASP A N 1
ATOM 709 C CA . ASP A 1 88 ? 17.484 38.773 4.166 1.00 54.47 88 ASP A CA 1
ATOM 710 C C . ASP A 1 88 ? 16.477 37.669 4.502 1.00 54.47 88 ASP A C 1
ATOM 712 O O . ASP A 1 88 ? 16.378 36.644 3.825 1.00 54.47 88 ASP A O 1
ATOM 716 N N . GLU A 1 89 ? 15.807 37.836 5.638 1.00 59.62 89 GLU A N 1
ATOM 717 C CA . GLU A 1 89 ? 14.919 36.850 6.248 1.00 59.62 89 GLU A CA 1
ATOM 718 C C . GLU A 1 89 ? 13.623 36.753 5.432 1.00 59.62 89 GLU A C 1
ATOM 720 O O . GLU A 1 89 ? 12.625 37.419 5.705 1.00 59.62 89 GLU A O 1
ATOM 725 N N . PHE A 1 90 ? 13.648 35.941 4.372 1.00 61.28 90 PHE A N 1
ATOM 726 C CA . PHE A 1 90 ? 12.430 35.519 3.692 1.00 61.28 90 PHE A CA 1
ATOM 727 C C . PHE A 1 90 ? 11.658 34.602 4.639 1.00 61.28 90 PHE A C 1
ATOM 729 O O . PHE A 1 90 ? 11.970 33.419 4.761 1.00 61.28 90 PHE A O 1
ATOM 736 N N . ASP A 1 91 ? 10.678 35.174 5.331 1.00 71.12 91 ASP A N 1
ATOM 737 C CA . ASP A 1 91 ? 9.846 34.466 6.293 1.00 71.12 91 ASP A CA 1
ATOM 738 C C . ASP A 1 91 ? 8.574 33.938 5.592 1.00 71.12 91 ASP A C 1
ATOM 740 O O . ASP A 1 91 ? 7.628 34.698 5.336 1.00 71.12 91 ASP A O 1
ATOM 744 N N . PRO A 1 92 ? 8.533 32.645 5.217 1.00 65.69 92 PRO A N 1
ATOM 745 C CA . PRO A 1 92 ? 7.477 32.088 4.370 1.00 65.69 92 PRO A CA 1
ATOM 746 C C . PRO A 1 92 ? 6.100 32.137 5.041 1.00 65.69 92 PRO A C 1
ATOM 748 O O . PRO A 1 92 ? 5.077 32.189 4.356 1.00 65.69 92 PRO A O 1
ATOM 751 N N . LEU A 1 93 ? 6.059 32.165 6.375 1.00 69.00 93 LEU A N 1
ATOM 752 C CA . LEU A 1 93 ? 4.813 32.218 7.134 1.00 69.00 93 LEU A CA 1
ATOM 753 C C . LEU A 1 93 ? 4.158 33.599 7.059 1.00 69.00 93 LEU A C 1
ATOM 755 O O . LEU A 1 93 ? 2.932 33.681 7.009 1.00 69.00 93 LEU A O 1
ATOM 759 N N . LYS A 1 94 ? 4.949 34.675 6.962 1.00 67.25 94 LYS A N 1
ATOM 760 C CA . LYS A 1 94 ? 4.416 36.026 6.733 1.00 67.25 94 LYS A CA 1
ATOM 761 C C . LYS A 1 94 ? 3.780 36.145 5.355 1.00 67.25 94 LYS A C 1
ATOM 763 O O . LYS A 1 94 ? 2.669 36.651 5.254 1.00 67.25 94 LYS A O 1
ATOM 768 N N . SER A 1 95 ? 4.434 35.620 4.317 1.00 67.38 95 SER A N 1
ATOM 769 C CA . SER A 1 95 ? 3.892 35.634 2.951 1.00 67.38 95 SER A CA 1
ATOM 770 C C . SER A 1 95 ? 2.576 34.848 2.842 1.00 67.38 95 SER A C 1
ATOM 772 O O . SER A 1 95 ? 1.622 35.325 2.229 1.00 67.38 95 SER A O 1
ATOM 774 N N . LEU A 1 96 ? 2.482 33.691 3.507 1.00 72.25 96 LEU A N 1
ATOM 775 C CA . LEU A 1 96 ? 1.248 32.902 3.580 1.00 72.25 96 LEU A CA 1
ATOM 776 C C . LEU A 1 96 ? 0.139 33.596 4.380 1.00 72.25 96 LEU A C 1
ATOM 778 O O . LEU A 1 96 ? -1.015 33.589 3.951 1.00 72.25 96 LEU A O 1
ATOM 782 N N . ALA A 1 97 ? 0.473 34.222 5.511 1.00 73.00 97 ALA A N 1
ATOM 783 C CA . ALA A 1 97 ? -0.494 34.968 6.315 1.00 73.00 97 ALA A CA 1
ATOM 784 C C . ALA A 1 97 ? -1.071 36.163 5.542 1.00 73.00 97 ALA A C 1
ATOM 786 O O . ALA A 1 97 ? -2.266 36.432 5.618 1.00 73.00 97 ALA A O 1
ATOM 787 N N . GLN A 1 98 ? -0.240 36.836 4.748 1.00 68.50 98 GLN A N 1
ATOM 788 C CA . GLN A 1 98 ? -0.643 37.974 3.925 1.00 68.50 98 GLN A CA 1
ATOM 789 C C . GLN A 1 98 ? -1.557 37.560 2.764 1.00 68.50 98 GLN A C 1
ATOM 791 O O . GLN A 1 98 ? -2.503 38.272 2.439 1.00 68.50 98 GLN A O 1
ATOM 796 N N . TRP A 1 99 ? -1.323 36.379 2.184 1.00 69.88 99 TRP A N 1
ATOM 797 C CA . TRP A 1 99 ? -2.199 35.812 1.159 1.00 69.88 99 TRP A CA 1
ATOM 798 C C . TRP A 1 99 ? -3.578 35.438 1.718 1.00 69.88 99 TRP A C 1
ATOM 800 O O . TRP A 1 99 ? -4.594 35.692 1.079 1.00 69.88 99 TRP A O 1
ATOM 810 N N . PHE A 1 100 ? -3.623 34.886 2.934 1.00 70.00 100 PHE A N 1
ATOM 811 C CA . PHE A 1 100 ? -4.878 34.512 3.593 1.00 70.00 100 PHE A CA 1
ATOM 812 C C . PHE A 1 100 ? -5.664 35.696 4.161 1.00 70.00 100 PHE A C 1
ATOM 814 O O . PHE A 1 100 ? -6.889 35.626 4.234 1.00 70.00 100 PHE A O 1
ATOM 821 N N . ALA A 1 101 ? -4.983 36.762 4.582 1.00 75.81 101 ALA A N 1
ATOM 822 C CA . ALA A 1 101 ? -5.630 37.918 5.196 1.00 75.81 101 ALA A CA 1
ATOM 823 C C . ALA A 1 101 ? -6.265 38.878 4.176 1.00 75.81 101 ALA A C 1
ATOM 825 O 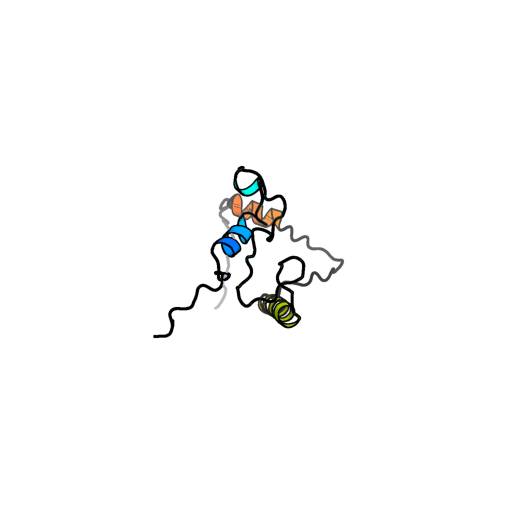O . ALA A 1 101 ? -7.147 39.643 4.557 1.00 75.81 101 ALA A O 1
ATOM 826 N N . GLY A 1 102 ? -5.851 38.817 2.902 1.00 56.06 102 GLY A N 1
ATOM 827 C CA . GLY A 1 102 ? -6.225 39.794 1.879 1.00 56.06 102 GLY A CA 1
ATOM 828 C C . GLY A 1 102 ? -5.563 41.150 2.147 1.00 56.06 102 GLY A C 1
ATOM 829 O O . GLY A 1 102 ? -5.629 41.692 3.247 1.00 56.06 102 GLY A O 1
ATOM 830 N N . VAL A 1 103 ? -4.876 41.706 1.151 1.00 63.94 103 VAL A N 1
ATOM 831 C CA . VAL A 1 103 ? -4.291 43.050 1.267 1.00 63.94 103 VAL A CA 1
ATOM 832 C C . VAL A 1 103 ? -5.432 44.074 1.178 1.00 63.94 103 VAL A C 1
ATOM 834 O O . VAL A 1 103 ? -6.214 43.976 0.234 1.00 63.94 103 VAL A O 1
ATOM 837 N N . PRO A 1 104 ? -5.581 45.029 2.115 1.00 56.78 104 PRO A N 1
ATOM 838 C CA . PRO A 1 104 ? -6.470 46.161 1.894 1.00 56.78 104 PRO A CA 1
ATOM 839 C C . PRO A 1 104 ? -5.860 47.071 0.819 1.00 56.78 104 PRO A C 1
ATOM 841 O O . PRO A 1 104 ? -4.692 47.450 0.914 1.00 56.78 104 PRO A O 1
ATOM 844 N N . ASP A 1 105 ? -6.647 47.380 -0.211 1.00 56.16 105 ASP A N 1
ATOM 845 C CA . ASP A 1 105 ? -6.286 48.329 -1.263 1.00 56.16 105 ASP A CA 1
ATOM 846 C C . ASP A 1 105 ? -6.130 49.735 -0.659 1.00 56.16 105 ASP A C 1
ATOM 848 O O . ASP A 1 105 ? -7.121 50.423 -0.414 1.00 56.16 105 ASP A O 1
ATOM 852 N N . ASP A 1 106 ? -4.894 50.172 -0.412 1.00 51.31 106 ASP A N 1
ATOM 853 C CA . ASP A 1 106 ? -4.594 51.587 -0.186 1.00 51.31 106 ASP A CA 1
ATOM 854 C C . ASP A 1 106 ? -4.238 52.244 -1.531 1.00 51.31 106 ASP A C 1
ATOM 856 O O . ASP A 1 106 ? -3.178 51.996 -2.114 1.00 51.31 106 ASP A O 1
ATOM 860 N N . ASP A 1 107 ? -5.161 53.081 -2.016 1.00 54.06 107 ASP A N 1
ATOM 861 C CA . ASP A 1 107 ? -5.042 53.968 -3.180 1.00 54.06 107 ASP A CA 1
ATOM 862 C C . ASP A 1 107 ? -3.786 54.864 -3.093 1.00 54.06 107 ASP A C 1
ATOM 864 O O . ASP A 1 107 ? -3.706 55.732 -2.214 1.00 54.06 107 ASP A O 1
ATOM 868 N N . PRO A 1 108 ? -2.823 54.781 -4.031 1.00 46.78 108 PRO A N 1
ATOM 869 C CA . PRO A 1 108 ? -1.746 55.755 -4.099 1.00 46.78 108 PRO A CA 1
ATOM 870 C C . PRO A 1 108 ? -2.184 56.969 -4.927 1.00 46.78 108 PRO A C 1
ATOM 872 O O . PRO A 1 108 ? -1.908 57.083 -6.125 1.00 46.78 108 PRO A O 1
ATOM 875 N N . ALA A 1 109 ? -2.830 57.931 -4.270 1.00 48.78 109 ALA A N 1
ATOM 876 C CA . ALA A 1 109 ? -2.845 59.297 -4.770 1.00 48.78 109 ALA A CA 1
ATOM 877 C C . ALA A 1 109 ? -1.412 59.872 -4.746 1.00 48.78 109 ALA A C 1
ATOM 879 O O . ALA A 1 109 ? -0.723 59.810 -3.731 1.00 48.78 109 ALA A O 1
ATOM 880 N N . HIS A 1 110 ? -1.029 60.500 -5.863 1.00 46.59 110 HIS A N 1
ATOM 881 C CA . HIS A 1 110 ? 0.160 61.337 -6.090 1.00 46.59 110 HIS A CA 1
ATOM 882 C C . HIS A 1 110 ? 1.522 60.659 -6.320 1.00 46.59 110 HIS A C 1
ATOM 884 O O . HIS A 1 110 ? 2.363 60.621 -5.430 1.00 46.59 110 HIS A O 1
ATOM 890 N N . VAL A 1 111 ? 1.832 60.386 -7.596 1.00 41.34 111 VAL A N 1
ATOM 891 C CA . VAL A 1 111 ? 3.111 60.815 -8.202 1.00 41.34 111 VAL A CA 1
ATOM 892 C C . VAL A 1 111 ? 2.841 61.311 -9.628 1.00 41.34 111 VAL A C 1
ATOM 894 O O . VAL A 1 111 ? 2.517 60.541 -10.527 1.00 41.34 111 VAL A O 1
ATOM 897 N N . SER A 1 112 ? 2.949 62.622 -9.837 1.00 41.34 112 SER A N 1
ATOM 898 C CA . SER A 1 112 ? 2.923 63.268 -11.151 1.00 41.34 112 SER A CA 1
ATOM 899 C C . SER A 1 112 ? 4.215 62.962 -11.912 1.00 41.34 112 SER A C 1
ATOM 901 O O . SER A 1 112 ? 5.304 63.336 -11.479 1.00 41.34 112 SER A O 1
ATOM 903 N N . VAL A 1 113 ? 4.099 62.314 -13.073 1.00 41.22 113 VAL A N 1
ATOM 904 C CA . VAL A 1 113 ? 5.226 62.086 -13.986 1.00 41.22 113 VAL A CA 1
ATOM 905 C C . VAL A 1 113 ? 5.183 63.144 -15.090 1.00 41.22 113 VAL A C 1
ATOM 907 O O . VAL A 1 113 ? 4.333 63.099 -15.975 1.00 41.22 113 VAL A O 1
ATOM 910 N N . ASN A 1 114 ? 6.103 64.111 -15.031 1.00 40.22 114 ASN A N 1
ATOM 911 C CA . ASN A 1 114 ? 6.415 64.995 -16.154 1.00 40.22 114 ASN A CA 1
ATOM 912 C C . ASN A 1 114 ? 7.186 64.182 -17.207 1.00 40.22 114 ASN A C 1
ATOM 914 O O . ASN A 1 114 ? 8.357 63.861 -17.010 1.00 40.22 114 ASN A O 1
ATOM 918 N N . LEU A 1 115 ? 6.533 63.851 -18.320 1.00 41.50 115 LEU A N 1
ATOM 919 C CA . LEU A 1 115 ? 7.170 63.290 -19.512 1.00 41.50 115 LEU A CA 1
ATOM 920 C C . LEU A 1 115 ? 7.552 64.437 -20.451 1.00 41.50 115 LEU A C 1
ATOM 922 O O . LEU A 1 115 ? 6.724 64.945 -21.202 1.00 41.50 115 LEU A O 1
ATOM 926 N N . GLY A 1 116 ? 8.817 64.852 -20.388 1.00 31.80 116 GLY A N 1
ATOM 927 C CA . GLY A 1 116 ? 9.435 65.693 -21.407 1.00 31.80 116 GLY A CA 1
ATOM 928 C C . GLY A 1 116 ? 9.983 64.836 -22.547 1.00 31.80 116 GLY A C 1
ATOM 929 O O . GLY A 1 116 ? 10.947 64.099 -22.354 1.00 31.80 116 GLY A O 1
ATOM 930 N N . CYS A 1 117 ? 9.381 64.956 -23.728 1.00 37.84 117 CYS A N 1
ATOM 931 C CA . CYS A 1 117 ? 10.007 64.727 -25.032 1.00 37.84 117 CYS A CA 1
ATOM 932 C C . CYS A 1 117 ? 9.478 65.817 -25.978 1.00 37.84 117 CYS A C 1
ATOM 934 O O . CYS A 1 117 ? 8.266 65.903 -26.178 1.00 37.84 117 CYS A O 1
ATOM 936 N N . GLY A 1 118 ? 10.379 66.646 -26.514 1.00 35.53 118 GLY A N 1
ATOM 937 C CA . GLY A 1 118 ? 10.086 67.783 -27.395 1.00 35.53 118 GLY A CA 1
ATOM 938 C C . GLY A 1 118 ? 11.160 68.851 -27.306 1.00 35.53 118 GLY A C 1
ATOM 939 O O . GLY A 1 118 ? 11.031 69.703 -26.404 1.00 35.53 118 GLY A O 1
#

pLDDT: mean 70.94, std 16.66, range [31.8, 94.0]

Organism: Polarella glacialis (NCBI:txid89957)

Radius of gyration: 26.71 Å; chains: 1; bounding box: 38×79×46 Å